Protein AF-A0A2W6ANL4-F1 (afdb_monomer_lite)

Secondary structure (DSSP, 8-state):
-HHHHHTTT--PPP---TT-HHHHTT--SSSEEEEE-TTS-EEEEEE-SSHHHHHHHHHHHHH-PPPPPPPP------

Sequence (78 aa):
SQRYVQETGSTLTTVANEGGIMERYKARVTPFVFLLGPDGMVKAKGLANNRTNLEAYLQQAETGQAPPPSQPIEAQAS

pLDDT: mean 78.46, std 14.58, range [40.62, 93.62]

Structure (mmCIF, N/CA/C/O backbone):
data_AF-A0A2W6ANL4-F1
#
_entry.id   AF-A0A2W6ANL4-F1
#
loop_
_atom_site.group_PDB
_atom_site.id
_atom_site.type_symbol
_atom_site.label_atom_id
_atom_site.label_alt_id
_atom_site.label_comp_id
_atom_site.label_asym_id
_atom_site.label_entity_id
_atom_site.label_seq_id
_atom_site.pdbx_PDB_ins_code
_atom_site.Cartn_x
_atom_site.Cartn_y
_atom_site.Cartn_z
_atom_site.occupancy
_atom_site.B_iso_or_equiv
_atom_site.auth_seq_id
_atom_site.auth_comp_id
_atom_site.auth_asym_id
_atom_site.auth_atom_id
_atom_site.pdbx_PDB_model_num
ATOM 1 N N . SER A 1 1 ? 14.558 -11.384 -7.847 1.00 56.81 1 SER A N 1
ATOM 2 C CA . SER A 1 1 ? 14.029 -10.600 -6.710 1.00 56.81 1 SER A CA 1
ATOM 3 C C . SER A 1 1 ? 13.562 -11.486 -5.559 1.00 56.81 1 SER A C 1
ATOM 5 O O . SER A 1 1 ? 13.948 -11.202 -4.438 1.00 56.81 1 SER A O 1
ATOM 7 N N . GLN A 1 2 ? 12.809 -12.573 -5.796 1.00 57.91 2 GLN A N 1
ATOM 8 C CA . GLN A 1 2 ? 12.304 -13.448 -4.716 1.00 57.91 2 GLN A CA 1
ATOM 9 C C . GLN A 1 2 ? 13.393 -14.027 -3.793 1.00 57.91 2 GLN A C 1
ATOM 11 O O . GLN A 1 2 ? 13.190 -14.064 -2.584 1.00 57.91 2 GLN A O 1
ATOM 16 N N . ARG A 1 3 ? 14.569 -14.386 -4.337 1.00 56.38 3 ARG A N 1
ATOM 17 C CA . ARG A 1 3 ? 15.718 -14.874 -3.550 1.00 56.38 3 ARG A CA 1
ATOM 18 C C . ARG A 1 3 ? 16.125 -13.904 -2.424 1.00 56.38 3 ARG A C 1
ATOM 20 O O . ARG A 1 3 ? 16.246 -14.331 -1.286 1.00 56.38 3 ARG A O 1
ATOM 27 N N . TYR A 1 4 ? 16.209 -12.602 -2.712 1.00 61.69 4 TYR A N 1
ATOM 28 C CA . TYR A 1 4 ? 16.574 -11.583 -1.716 1.00 61.69 4 TYR A CA 1
ATOM 29 C C . TYR A 1 4 ? 15.533 -11.418 -0.602 1.00 61.69 4 TYR A C 1
ATOM 31 O O . TYR A 1 4 ? 15.895 -11.101 0.521 1.00 61.69 4 TYR A O 1
ATOM 39 N N . VAL A 1 5 ? 14.242 -11.629 -0.879 1.00 64.44 5 VAL A N 1
ATOM 40 C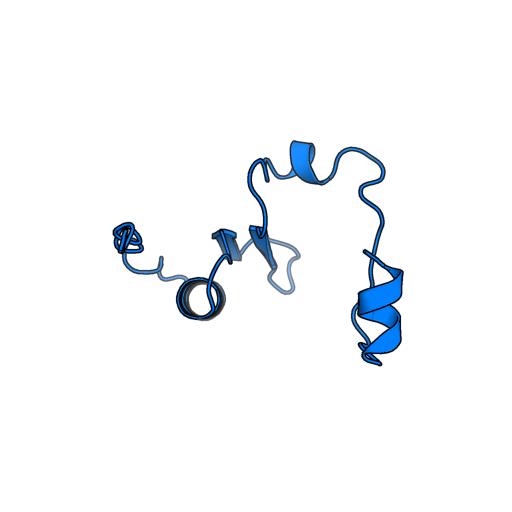 CA . VAL A 1 5 ? 13.193 -11.501 0.150 1.00 64.44 5 VAL A CA 1
ATOM 41 C C . VAL A 1 5 ? 13.214 -12.711 1.087 1.00 64.44 5 VAL A C 1
ATOM 43 O O . VAL A 1 5 ? 13.113 -12.546 2.300 1.00 64.44 5 VAL A O 1
ATOM 46 N N . GLN A 1 6 ? 13.424 -13.914 0.547 1.00 64.31 6 GLN A N 1
ATOM 47 C CA . GLN A 1 6 ? 13.495 -15.153 1.331 1.00 64.31 6 GLN A CA 1
ATOM 48 C C . GLN A 1 6 ? 14.705 -15.173 2.280 1.00 64.31 6 GLN A C 1
ATOM 50 O O . GLN A 1 6 ? 14.589 -15.632 3.413 1.00 64.31 6 GLN A O 1
ATOM 55 N N . GLU A 1 7 ? 15.838 -14.603 1.861 1.00 70.19 7 GLU A N 1
ATOM 56 C CA . GLU A 1 7 ? 17.067 -14.515 2.668 1.00 70.19 7 GLU A CA 1
ATOM 57 C C . GLU A 1 7 ? 16.943 -13.588 3.890 1.00 70.19 7 GLU A C 1
ATOM 59 O O . GLU A 1 7 ? 17.707 -13.723 4.841 1.00 70.19 7 GLU A O 1
ATOM 64 N N . THR A 1 8 ? 15.957 -12.681 3.914 1.00 74.00 8 THR A N 1
ATOM 65 C CA . THR A 1 8 ? 15.720 -11.791 5.069 1.00 74.00 8 THR A CA 1
ATOM 66 C C . THR A 1 8 ? 14.940 -12.450 6.210 1.00 74.00 8 THR A C 1
ATOM 68 O O . THR A 1 8 ? 14.734 -11.823 7.246 1.00 74.00 8 THR A O 1
ATOM 71 N N . GLY A 1 9 ? 14.465 -13.690 6.029 1.00 77.12 9 GLY A N 1
ATOM 72 C CA . GLY A 1 9 ? 13.553 -14.339 6.977 1.00 77.12 9 GLY A CA 1
ATOM 73 C C . GLY A 1 9 ? 12.148 -13.726 6.989 1.00 77.12 9 GLY A C 1
ATOM 74 O O . GLY A 1 9 ? 11.394 -13.922 7.940 1.00 77.12 9 GLY A O 1
ATOM 75 N N . SER A 1 10 ? 11.789 -12.964 5.950 1.00 78.19 10 SER A N 1
ATOM 76 C CA . SER A 1 10 ? 10.468 -12.351 5.829 1.00 78.19 10 SER A CA 1
ATOM 77 C C . SER A 1 10 ? 9.366 -13.411 5.760 1.00 78.19 10 SER A C 1
ATOM 79 O O . SER A 1 10 ? 9.443 -14.355 4.977 1.00 78.19 10 SER A O 1
ATOM 81 N N . THR A 1 11 ? 8.299 -13.214 6.533 1.00 81.94 11 THR A N 1
ATOM 82 C CA . THR A 1 11 ? 7.067 -14.017 6.462 1.00 81.94 11 THR A CA 1
ATOM 83 C C . THR A 1 11 ? 6.104 -13.525 5.377 1.00 81.94 11 THR A C 1
ATOM 85 O O . THR A 1 11 ? 5.009 -14.068 5.223 1.00 81.94 11 THR A O 1
ATOM 88 N N . LEU A 1 12 ? 6.486 -12.490 4.617 1.00 82.12 12 LEU A N 1
ATOM 89 C CA . LEU A 1 12 ? 5.662 -11.948 3.545 1.00 82.12 12 LEU A CA 1
ATOM 90 C C . LEU A 1 12 ? 5.533 -12.963 2.410 1.00 82.12 12 LEU A C 1
ATOM 92 O O . LEU A 1 12 ? 6.520 -13.459 1.864 1.00 82.12 12 LEU A O 1
ATOM 96 N N . THR A 1 13 ? 4.291 -13.228 2.008 1.00 84.00 13 THR A N 1
ATOM 97 C CA . THR A 1 13 ? 4.026 -14.039 0.820 1.00 84.00 13 THR A CA 1
ATOM 98 C C . THR A 1 13 ? 4.468 -13.263 -0.415 1.00 84.00 13 THR A C 1
ATOM 100 O O . THR A 1 13 ? 3.999 -12.153 -0.665 1.00 84.00 13 THR A O 1
ATOM 103 N N . THR A 1 14 ? 5.365 -13.855 -1.200 1.00 83.31 14 THR A N 1
ATOM 104 C CA . THR A 1 14 ? 5.755 -13.309 -2.502 1.00 83.31 14 THR A CA 1
ATOM 105 C C . THR A 1 14 ? 5.072 -14.108 -3.598 1.00 83.31 14 THR A C 1
ATOM 107 O O . THR A 1 14 ? 5.139 -15.333 -3.622 1.00 83.31 14 THR A O 1
ATOM 110 N N . VAL A 1 15 ? 4.408 -13.406 -4.509 1.00 81.75 15 VAL A N 1
ATOM 111 C CA . VAL A 1 15 ? 3.810 -13.995 -5.708 1.00 81.75 15 VAL A CA 1
ATOM 112 C C . VAL A 1 15 ? 4.521 -13.432 -6.930 1.00 81.75 15 VAL A C 1
ATOM 114 O O . VAL A 1 15 ? 4.950 -12.275 -6.935 1.00 81.75 15 VAL A O 1
ATOM 117 N N . ALA A 1 16 ? 4.711 -14.259 -7.955 1.00 81.00 16 ALA A N 1
ATOM 118 C CA . ALA A 1 16 ? 5.139 -13.760 -9.254 1.00 81.00 16 ALA A CA 1
ATOM 119 C C . ALA A 1 16 ? 4.012 -12.909 -9.871 1.00 81.00 16 ALA A C 1
ATOM 121 O O . ALA A 1 16 ? 2.844 -13.063 -9.513 1.00 81.00 16 ALA A O 1
ATOM 122 N N . ASN A 1 17 ? 4.347 -12.003 -10.797 1.00 75.56 17 ASN A N 1
ATOM 123 C CA . ASN A 1 17 ? 3.342 -11.241 -11.549 1.00 75.56 17 ASN A CA 1
ATOM 124 C C . ASN A 1 17 ? 2.686 -12.127 -12.626 1.00 75.56 17 ASN A C 1
ATOM 126 O O . ASN A 1 17 ? 2.799 -11.866 -13.822 1.00 75.56 17 ASN A O 1
ATOM 130 N N . GLU A 1 18 ? 2.048 -13.212 -12.206 1.00 75.12 18 GLU A N 1
ATOM 131 C CA . GLU A 1 18 ? 1.301 -14.107 -13.082 1.00 75.12 18 GLU A CA 1
ATOM 132 C C . GLU A 1 18 ? -0.105 -13.534 -13.301 1.00 75.12 18 GLU A C 1
ATOM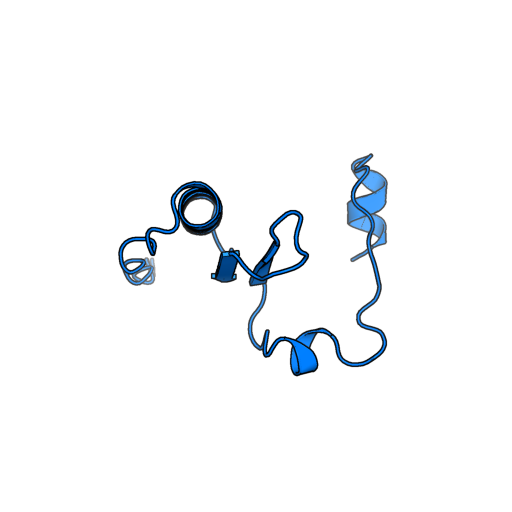 134 O O . GLU A 1 18 ? -0.786 -13.134 -12.358 1.00 75.12 18 GLU A O 1
ATOM 139 N N . GLY A 1 19 ? -0.538 -13.443 -14.562 1.00 72.44 19 GLY A N 1
ATOM 140 C CA . GLY A 1 19 ? -1.878 -12.953 -14.910 1.00 72.44 19 GLY A CA 1
ATOM 141 C C . GLY A 1 19 ? -2.048 -11.428 -14.978 1.00 72.44 19 GLY A C 1
ATOM 142 O O . GLY A 1 19 ? -3.182 -10.955 -14.935 1.00 72.44 19 GLY A O 1
ATOM 143 N N . GLY A 1 20 ? -0.963 -10.651 -15.098 1.00 77.69 20 GLY A N 1
ATOM 144 C CA . GLY A 1 20 ? -1.045 -9.203 -15.353 1.00 77.69 20 GLY A CA 1
ATOM 145 C C . GLY A 1 20 ? -1.642 -8.410 -14.187 1.00 77.69 20 GLY A C 1
ATOM 146 O O . GLY A 1 20 ? -2.479 -7.524 -14.376 1.00 77.69 20 GLY A O 1
ATOM 147 N N . ILE A 1 21 ? -1.255 -8.759 -12.955 1.00 74.50 21 ILE A N 1
ATOM 148 C CA . ILE A 1 21 ? -1.740 -8.111 -11.728 1.00 74.50 21 ILE A CA 1
ATOM 149 C C . ILE A 1 21 ? -1.445 -6.607 -11.786 1.00 74.50 21 ILE A C 1
ATOM 151 O O . ILE A 1 21 ? -2.318 -5.793 -11.482 1.00 74.50 21 ILE A O 1
ATOM 155 N N . MET A 1 22 ? -0.251 -6.220 -12.242 1.00 75.81 22 MET A N 1
ATOM 156 C CA . MET A 1 22 ? 0.103 -4.806 -12.388 1.00 75.81 22 MET A CA 1
ATOM 157 C C . MET A 1 22 ? -0.843 -4.059 -13.340 1.00 75.81 22 MET A C 1
ATOM 159 O O . MET A 1 22 ? -1.328 -2.980 -12.996 1.00 75.81 22 MET A O 1
ATOM 163 N N . GLU A 1 23 ? -1.186 -4.639 -14.491 1.00 81.62 23 GLU A N 1
ATOM 164 C CA . GLU A 1 23 ? -2.135 -4.076 -15.456 1.00 81.62 23 GLU A CA 1
ATOM 165 C C . GLU A 1 23 ? -3.547 -3.991 -14.874 1.00 81.62 23 GLU A C 1
ATOM 167 O O . GLU A 1 23 ? -4.186 -2.936 -14.953 1.00 81.62 23 GLU A O 1
ATOM 172 N N . A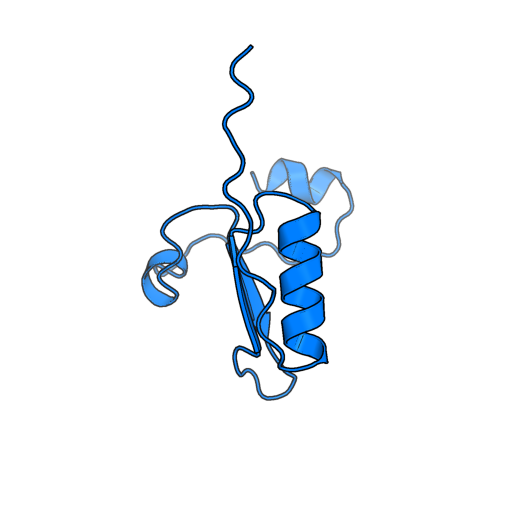RG A 1 24 ? -4.015 -5.071 -14.234 1.00 76.50 24 ARG A N 1
ATOM 173 C CA . ARG A 1 24 ? -5.339 -5.148 -13.600 1.00 76.50 24 ARG A CA 1
ATOM 174 C C . ARG A 1 24 ? -5.533 -4.043 -12.569 1.00 76.50 24 ARG A C 1
ATOM 176 O O . ARG A 1 24 ? -6.597 -3.429 -12.506 1.00 76.50 24 ARG A O 1
ATOM 183 N N . TYR A 1 25 ? -4.496 -3.765 -11.789 1.00 74.12 25 TYR A N 1
ATOM 184 C CA . TYR A 1 25 ? -4.521 -2.733 -10.762 1.00 74.12 25 TYR A CA 1
ATOM 185 C C . TYR A 1 25 ? -3.992 -1.367 -11.236 1.00 74.12 25 TYR A C 1
ATOM 187 O O . TYR A 1 25 ? -3.944 -0.416 -10.451 1.00 74.12 25 TYR A O 1
ATOM 195 N N . LYS A 1 26 ? -3.654 -1.231 -12.528 1.00 79.12 26 LYS A N 1
ATOM 196 C CA . LYS A 1 26 ? -3.074 -0.025 -13.148 1.00 79.12 26 LYS A CA 1
ATOM 197 C C . LYS A 1 26 ? -1.806 0.481 -12.436 1.00 79.12 26 LYS A C 1
ATOM 199 O O . LYS A 1 26 ? -1.514 1.677 -12.466 1.00 79.12 26 LYS A O 1
ATOM 204 N N . ALA A 1 27 ? -1.042 -0.419 -11.821 1.00 80.62 27 ALA A N 1
ATOM 205 C CA . ALA A 1 27 ? 0.238 -0.126 -11.188 1.00 80.62 27 ALA A CA 1
ATOM 206 C C . ALA A 1 27 ? 1.338 -0.058 -12.261 1.00 80.62 27 ALA A C 1
ATOM 208 O O . ALA A 1 27 ? 2.024 -1.035 -12.531 1.00 80.62 27 ALA A O 1
ATOM 209 N N . ARG A 1 28 ? 1.467 1.099 -12.924 1.00 78.50 28 ARG A N 1
ATOM 210 C CA . ARG A 1 28 ? 2.431 1.302 -14.027 1.00 78.50 28 ARG A CA 1
ATOM 211 C C . ARG A 1 28 ? 3.845 1.649 -13.568 1.00 78.50 28 ARG A C 1
ATOM 213 O O . ARG A 1 28 ? 4.783 1.530 -14.346 1.00 78.50 28 ARG A O 1
ATOM 220 N N . VAL A 1 29 ? 3.982 2.132 -12.338 1.00 81.94 29 VAL A N 1
ATOM 221 C CA . VAL A 1 29 ? 5.247 2.593 -11.766 1.00 81.94 29 VAL A CA 1
ATOM 222 C C . VAL A 1 29 ? 5.394 1.941 -10.402 1.00 81.94 29 VAL A C 1
ATOM 224 O O . VAL A 1 29 ? 4.454 1.949 -9.612 1.00 81.94 29 VAL A O 1
ATOM 227 N N . THR A 1 30 ? 6.559 1.357 -10.146 1.00 84.12 30 THR A N 1
ATOM 228 C CA . THR A 1 30 ? 6.8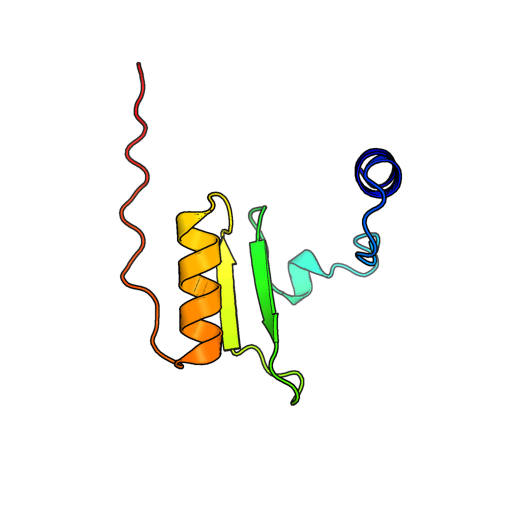90 0.673 -8.893 1.00 84.12 30 THR A CA 1
ATOM 229 C C . THR A 1 30 ? 7.948 1.459 -8.116 1.00 84.12 30 THR A C 1
ATOM 231 O O . THR A 1 30 ? 8.786 2.102 -8.748 1.00 84.12 30 THR A O 1
ATOM 234 N N . PRO A 1 31 ? 7.987 1.362 -6.776 1.00 87.19 31 PRO A N 1
ATOM 235 C CA . PRO A 1 31 ? 7.111 0.557 -5.916 1.00 87.19 31 PRO A CA 1
ATOM 236 C C . PRO A 1 31 ? 5.721 1.190 -5.724 1.00 87.19 31 PRO A C 1
ATOM 238 O O . PRO A 1 31 ? 5.595 2.388 -5.478 1.00 87.19 31 PRO A O 1
ATOM 241 N N . PHE A 1 32 ? 4.674 0.368 -5.830 1.00 88.19 32 PHE A N 1
ATOM 242 C CA . PHE A 1 32 ? 3.271 0.766 -5.680 1.00 88.19 32 PHE A CA 1
ATOM 243 C C . PHE A 1 32 ? 2.611 -0.088 -4.597 1.00 88.19 32 PHE A C 1
ATOM 245 O O . PHE A 1 32 ? 2.872 -1.289 -4.527 1.00 88.19 32 PHE A O 1
ATOM 252 N N . VAL A 1 33 ? 1.750 0.509 -3.774 1.00 90.62 33 VAL A N 1
ATOM 253 C CA . VAL A 1 33 ? 1.047 -0.173 -2.681 1.00 90.62 33 VAL A CA 1
ATOM 254 C C . VAL A 1 33 ? -0.469 -0.099 -2.859 1.00 90.62 33 VAL A C 1
ATOM 256 O O . VAL A 1 33 ? -1.004 0.904 -3.333 1.00 90.62 33 VAL A O 1
ATOM 259 N N . PHE A 1 34 ? -1.158 -1.165 -2.449 1.00 90.69 34 PHE A N 1
ATOM 260 C CA . PHE A 1 34 ? -2.603 -1.209 -2.230 1.00 90.69 34 PHE A CA 1
ATOM 261 C C . PHE A 1 34 ? -2.843 -1.608 -0.778 1.00 90.69 34 PHE A C 1
ATOM 263 O O . PHE A 1 34 ? -2.323 -2.629 -0.333 1.00 90.69 34 PHE A O 1
ATOM 270 N N . LEU A 1 35 ? -3.634 -0.823 -0.054 1.00 92.25 35 LEU A N 1
ATOM 271 C CA . LEU A 1 35 ? -4.078 -1.146 1.298 1.00 92.25 35 LEU A CA 1
ATOM 272 C C . LEU A 1 35 ? -5.553 -1.532 1.239 1.00 92.25 35 LEU A C 1
ATOM 274 O O . LEU A 1 35 ? -6.388 -0.753 0.769 1.00 92.25 35 LEU A O 1
ATOM 278 N N . LEU A 1 36 ? -5.853 -2.758 1.664 1.00 90.25 36 LEU A N 1
ATOM 279 C CA . LEU A 1 36 ? -7.188 -3.351 1.620 1.00 90.25 36 LEU A CA 1
ATOM 280 C C . LEU A 1 36 ? -7.797 -3.380 3.022 1.00 90.25 36 LEU A C 1
ATOM 282 O O . LEU A 1 36 ? -7.104 -3.660 3.998 1.00 90.25 36 LEU A O 1
ATOM 286 N N . GLY A 1 37 ? -9.095 -3.106 3.114 1.00 89.81 37 GLY A N 1
ATOM 287 C CA . GLY A 1 37 ? -9.866 -3.324 4.332 1.00 89.81 37 GLY A CA 1
ATOM 288 C C . GLY A 1 37 ? -10.219 -4.801 4.543 1.00 89.81 37 GLY A C 1
ATOM 289 O O . GLY A 1 37 ? -10.001 -5.628 3.654 1.00 89.81 37 GLY A O 1
ATOM 290 N N . PRO A 1 38 ? -10.824 -5.144 5.694 1.00 90.69 38 PRO A N 1
ATOM 291 C CA . PRO A 1 38 ? -11.292 -6.507 5.977 1.00 90.69 38 PRO A CA 1
ATOM 292 C C . PRO A 1 38 ? -12.409 -6.970 5.025 1.00 90.69 38 PRO A C 1
ATOM 294 O O . PRO A 1 38 ? -12.640 -8.163 4.867 1.00 90.69 38 PRO A O 1
ATOM 297 N N . ASP A 1 39 ? -13.080 -6.023 4.370 1.00 92.88 39 ASP A N 1
ATOM 298 C CA . ASP A 1 39 ? -14.069 -6.219 3.307 1.00 92.88 39 ASP A CA 1
ATOM 299 C C . ASP A 1 39 ? -13.436 -6.512 1.931 1.00 92.88 39 ASP A C 1
ATOM 301 O O . ASP A 1 39 ? -14.149 -6.701 0.948 1.00 92.88 39 ASP A O 1
ATOM 305 N N . GLY A 1 40 ? -12.102 -6.518 1.834 1.00 86.12 40 GLY A N 1
ATOM 306 C CA . GLY A 1 40 ? -11.366 -6.658 0.578 1.00 86.12 40 GLY A CA 1
ATOM 307 C C . GLY A 1 40 ? -11.378 -5.401 -0.299 1.00 86.12 40 GLY A C 1
ATOM 308 O O . GLY A 1 40 ? -10.850 -5.428 -1.412 1.00 86.12 40 GLY A O 1
ATOM 309 N N . MET A 1 41 ? -11.949 -4.289 0.177 1.00 89.12 41 MET A N 1
ATOM 310 C CA . MET A 1 41 ? -12.040 -3.041 -0.582 1.00 89.12 41 MET A CA 1
ATOM 311 C C . MET A 1 41 ? -10.770 -2.204 -0.414 1.00 89.12 41 MET A C 1
ATOM 313 O O . MET A 1 41 ? -10.195 -2.130 0.671 1.00 89.12 41 MET A O 1
ATOM 317 N N . VAL A 1 42 ? -10.344 -1.521 -1.480 1.00 89.50 42 VAL A N 1
ATOM 318 C CA . VAL A 1 42 ? -9.175 -0.625 -1.441 1.00 89.50 42 VAL A CA 1
ATOM 319 C C . VAL A 1 42 ? -9.487 0.602 -0.581 1.00 89.50 42 VAL A C 1
ATOM 321 O O . VAL A 1 42 ? -10.377 1.378 -0.922 1.00 89.50 42 VAL A O 1
ATOM 324 N N . LYS A 1 43 ? -8.730 0.798 0.504 1.00 92.62 43 LYS A N 1
ATOM 325 C CA . LYS A 1 43 ? -8.826 1.972 1.391 1.00 92.62 43 LYS A CA 1
ATOM 326 C C . LYS A 1 43 ? -7.828 3.068 1.008 1.00 92.62 43 LYS A C 1
ATOM 328 O O . LYS A 1 43 ? -8.157 4.246 1.073 1.00 92.62 43 LYS A O 1
ATOM 333 N N . ALA A 1 44 ? -6.640 2.683 0.541 1.00 92.50 44 ALA A N 1
ATOM 334 C CA . ALA A 1 44 ? -5.627 3.600 0.020 1.00 92.50 44 ALA A CA 1
ATOM 335 C C . ALA A 1 44 ? -4.755 2.907 -1.035 1.00 92.50 44 ALA A C 1
ATOM 337 O O . ALA A 1 44 ? -4.621 1.680 -1.041 1.00 92.50 44 ALA A O 1
ATOM 338 N N . LYS A 1 45 ? -4.168 3.687 -1.949 1.00 90.12 45 LYS A N 1
ATOM 339 C CA . LYS A 1 45 ? -3.222 3.179 -2.949 1.00 90.12 45 LYS A CA 1
ATOM 340 C C . LYS A 1 45 ? -2.321 4.283 -3.494 1.00 90.12 45 LYS A C 1
ATOM 342 O O . LYS A 1 45 ? -2.771 5.419 -3.634 1.00 90.12 45 LYS A O 1
ATOM 347 N N . GLY A 1 46 ? -1.106 3.931 -3.902 1.00 89.50 46 GLY A N 1
ATOM 348 C CA . GLY A 1 46 ? -0.211 4.875 -4.569 1.00 89.50 46 GLY A CA 1
ATOM 349 C C . GLY A 1 46 ? 1.253 4.457 -4.579 1.00 89.50 46 GLY A C 1
ATOM 350 O O . GLY A 1 46 ? 1.588 3.303 -4.312 1.00 89.50 46 GLY A O 1
ATOM 351 N N . LEU A 1 47 ? 2.128 5.402 -4.927 1.00 90.06 47 LEU A N 1
ATOM 352 C CA . LEU A 1 47 ? 3.566 5.168 -5.054 1.00 90.06 47 LEU A CA 1
ATOM 353 C C . LEU A 1 47 ? 4.251 5.217 -3.688 1.00 90.06 47 LEU A C 1
ATOM 355 O O . LEU A 1 47 ? 4.343 6.271 -3.069 1.00 90.06 47 LEU A O 1
ATOM 359 N N . ALA A 1 48 ? 4.786 4.083 -3.247 1.00 90.00 48 ALA A N 1
ATOM 360 C CA . ALA A 1 48 ? 5.480 3.934 -1.968 1.00 90.00 48 ALA A CA 1
ATOM 361 C C . ALA A 1 48 ? 7.005 3.996 -2.154 1.00 90.00 48 ALA A C 1
ATOM 363 O O . ALA A 1 48 ? 7.751 3.152 -1.666 1.00 90.00 48 ALA A O 1
ATOM 364 N N . ASN A 1 49 ? 7.475 4.972 -2.930 1.00 89.50 49 ASN A N 1
ATOM 365 C CA . ASN A 1 49 ? 8.889 5.139 -3.283 1.00 89.50 49 ASN A CA 1
ATOM 366 C C . ASN A 1 49 ? 9.747 5.747 -2.162 1.00 89.50 49 ASN A C 1
ATOM 368 O O . ASN A 1 49 ? 10.964 5.825 -2.304 1.00 89.50 49 ASN A O 1
ATOM 372 N N . ASN A 1 50 ? 9.132 6.161 -1.055 1.00 89.19 50 ASN A N 1
ATOM 373 C CA . ASN A 1 50 ? 9.805 6.544 0.179 1.00 89.19 50 ASN A CA 1
ATOM 374 C C . ASN A 1 50 ? 8.915 6.217 1.393 1.00 89.19 50 ASN A C 1
ATOM 376 O O . ASN A 1 50 ? 7.718 5.945 1.256 1.00 89.19 50 ASN A O 1
ATOM 380 N N . ARG A 1 51 ? 9.517 6.240 2.587 1.00 90.88 51 ARG A N 1
ATOM 381 C CA . ARG A 1 51 ? 8.843 5.922 3.853 1.00 90.88 51 ARG A CA 1
ATOM 382 C C . ARG A 1 51 ? 7.672 6.863 4.147 1.00 90.88 51 ARG A C 1
ATOM 384 O O . ARG A 1 51 ? 6.605 6.383 4.507 1.00 90.88 51 ARG A O 1
ATOM 391 N N . THR A 1 52 ? 7.851 8.164 3.929 1.00 90.75 52 THR A N 1
ATOM 392 C CA . THR A 1 52 ? 6.822 9.187 4.167 1.00 90.75 52 THR A CA 1
ATOM 393 C C . THR A 1 52 ? 5.553 8.920 3.359 1.00 90.75 52 THR A C 1
ATOM 395 O O . THR A 1 52 ? 4.455 8.965 3.903 1.00 90.75 52 THR A O 1
ATOM 398 N N . ASN A 1 53 ? 5.686 8.571 2.078 1.00 89.25 53 ASN A N 1
ATOM 399 C CA . ASN A 1 53 ? 4.551 8.233 1.222 1.00 89.25 53 ASN A CA 1
ATOM 400 C C . ASN A 1 53 ? 3.844 6.959 1.704 1.00 89.25 53 ASN A C 1
ATOM 402 O O . ASN A 1 53 ? 2.617 6.912 1.725 1.00 89.25 53 ASN A O 1
ATOM 406 N N . LEU A 1 54 ? 4.597 5.936 2.126 1.00 91.44 54 LEU A N 1
ATOM 407 C CA . LEU A 1 54 ? 4.006 4.719 2.687 1.00 91.44 54 LEU A CA 1
ATOM 408 C C . LEU A 1 54 ? 3.209 5.007 3.970 1.00 91.44 54 LEU A C 1
ATOM 410 O O . LEU A 1 54 ? 2.072 4.555 4.092 1.00 91.44 54 LEU A O 1
ATOM 414 N N . GLU A 1 55 ? 3.780 5.778 4.898 1.00 93.56 55 GLU A N 1
ATOM 415 C CA . GLU A 1 55 ? 3.123 6.191 6.147 1.00 93.56 55 GLU A CA 1
ATOM 416 C C . GLU A 1 55 ? 1.849 7.002 5.872 1.00 93.56 55 GLU A C 1
ATOM 418 O O . GLU A 1 55 ? 0.813 6.757 6.488 1.00 93.56 55 GLU A O 1
ATOM 423 N N . ALA A 1 56 ? 1.883 7.890 4.877 1.00 91.38 56 ALA A N 1
ATOM 424 C CA . ALA A 1 56 ? 0.726 8.678 4.470 1.00 91.38 56 ALA A CA 1
ATOM 425 C C . ALA A 1 56 ? -0.430 7.800 3.945 1.00 91.38 56 ALA A C 1
ATOM 427 O O . ALA A 1 56 ? -1.594 8.046 4.267 1.00 91.38 56 ALA A O 1
ATOM 428 N N . TYR A 1 57 ? -0.136 6.740 3.181 1.00 93.00 57 TYR A N 1
ATOM 429 C CA . TYR A 1 57 ? -1.171 5.798 2.738 1.00 93.00 57 TYR A CA 1
ATOM 430 C C . TYR A 1 57 ? -1.709 4.930 3.878 1.00 93.00 57 TYR A C 1
ATOM 432 O O . TYR A 1 57 ? -2.906 4.648 3.891 1.00 93.00 57 TYR A O 1
ATOM 440 N N . LEU A 1 58 ? -0.867 4.529 4.837 1.00 93.62 58 LEU A N 1
ATOM 441 C CA . LEU A 1 58 ? -1.321 3.821 6.041 1.00 93.62 58 LEU A CA 1
ATOM 442 C C . LEU A 1 58 ? -2.313 4.683 6.827 1.00 93.62 58 LEU A C 1
ATOM 444 O O . LEU A 1 58 ? -3.426 4.238 7.102 1.00 93.62 58 LEU A O 1
ATOM 448 N N . GLN A 1 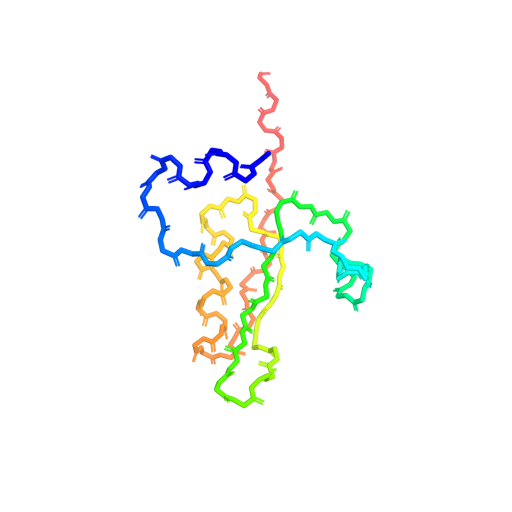59 ? -1.973 5.952 7.059 1.00 93.38 59 GLN A N 1
ATOM 449 C CA . GLN A 1 59 ? -2.868 6.901 7.715 1.00 93.38 59 GLN A CA 1
ATOM 450 C C . GLN A 1 59 ? -4.172 7.105 6.930 1.00 93.38 59 GLN A C 1
ATOM 452 O O . GLN A 1 59 ? -5.250 7.156 7.526 1.00 93.38 59 GLN A O 1
ATOM 457 N N . GLN A 1 60 ? -4.112 7.185 5.596 1.00 92.94 60 GLN A N 1
ATOM 458 C CA . GLN A 1 60 ? -5.315 7.257 4.762 1.00 92.94 60 GLN A CA 1
ATOM 459 C C . GLN A 1 60 ? -6.200 6.020 4.924 1.00 92.94 60 GLN A C 1
ATOM 461 O O . GLN A 1 60 ? -7.421 6.149 4.990 1.00 92.94 60 GLN A O 1
ATOM 466 N N . ALA A 1 61 ? -5.608 4.827 4.982 1.00 93.38 61 ALA A N 1
ATOM 467 C CA . ALA A 1 61 ? -6.365 3.593 5.141 1.00 93.38 61 ALA A CA 1
ATOM 468 C C . ALA A 1 61 ? -7.064 3.509 6.509 1.00 93.38 61 ALA A C 1
ATOM 470 O O . ALA A 1 61 ? -8.170 2.977 6.588 1.00 93.38 61 ALA A O 1
ATOM 471 N N . GLU A 1 62 ? -6.443 4.057 7.555 1.00 91.88 62 GLU A N 1
ATOM 472 C CA . GLU A 1 62 ? -6.982 4.090 8.920 1.00 91.88 62 GLU A CA 1
ATOM 473 C C . GLU A 1 62 ? -8.052 5.173 9.114 1.00 91.88 62 GLU A C 1
ATOM 475 O O . GLU A 1 62 ? -9.071 4.936 9.759 1.00 91.88 62 GLU A O 1
ATOM 480 N N . THR A 1 63 ? -7.833 6.365 8.555 1.00 91.38 63 THR A N 1
ATOM 481 C CA . THR A 1 63 ? -8.662 7.555 8.831 1.00 91.38 63 THR A CA 1
ATOM 482 C C . THR A 1 63 ? -9.676 7.873 7.734 1.00 91.38 63 THR A C 1
ATOM 484 O O . THR A 1 63 ? -10.592 8.666 7.949 1.00 91.38 63 THR A O 1
ATOM 487 N N . GLY A 1 64 ? -9.506 7.308 6.536 1.00 88.12 64 GLY A N 1
ATOM 488 C CA . GLY A 1 64 ? -10.268 7.670 5.339 1.00 88.12 64 GLY A CA 1
ATOM 489 C C . GLY A 1 64 ? -9.915 9.045 4.760 1.00 88.12 64 GLY A C 1
ATOM 490 O O . GLY A 1 64 ? -10.488 9.439 3.743 1.00 88.12 64 GLY A O 1
ATOM 491 N N . GLN A 1 65 ? -8.984 9.783 5.370 1.00 84.06 65 GLN A N 1
ATOM 492 C CA . GLN A 1 65 ? -8.546 11.083 4.874 1.00 84.06 65 GLN A CA 1
ATOM 493 C C . GLN A 1 65 ? -7.449 10.897 3.836 1.00 84.06 65 GLN A C 1
ATOM 495 O O . GLN A 1 65 ? -6.451 10.224 4.084 1.00 84.06 65 GLN A O 1
ATOM 500 N N . ALA A 1 66 ? -7.630 11.498 2.661 1.00 73.75 66 ALA A N 1
ATOM 501 C CA . ALA A 1 66 ? -6.581 11.508 1.656 1.00 73.75 66 ALA A CA 1
ATOM 502 C C . ALA A 1 66 ? -5.317 12.164 2.239 1.00 73.75 66 ALA A C 1
ATOM 504 O O . ALA A 1 66 ? -5.431 13.177 2.938 1.00 73.75 66 ALA A O 1
ATOM 505 N N . PRO A 1 67 ? -4.125 11.615 1.955 1.00 66.31 67 PRO A N 1
ATOM 506 C CA . PRO A 1 67 ? -2.897 12.232 2.400 1.00 66.31 67 PRO A CA 1
ATOM 507 C C . PRO A 1 67 ? -2.783 13.616 1.752 1.00 66.31 67 PRO A C 1
ATOM 509 O O . PRO A 1 67 ? -3.279 13.813 0.632 1.00 66.31 67 PRO A O 1
ATOM 512 N N . PRO A 1 68 ? -2.141 14.587 2.425 1.00 66.00 68 PRO A N 1
ATOM 513 C CA . PRO A 1 68 ? -1.813 15.847 1.779 1.00 66.00 68 PRO A CA 1
ATOM 514 C C . PRO A 1 68 ? -1.047 15.543 0.484 1.00 66.00 68 PRO A C 1
ATOM 516 O O . PRO A 1 68 ? -0.305 14.555 0.443 1.00 66.00 68 PRO A O 1
ATOM 519 N N . PRO A 1 69 ? -1.239 16.337 -0.586 1.00 62.06 69 PRO A N 1
ATOM 520 C CA . PRO A 1 6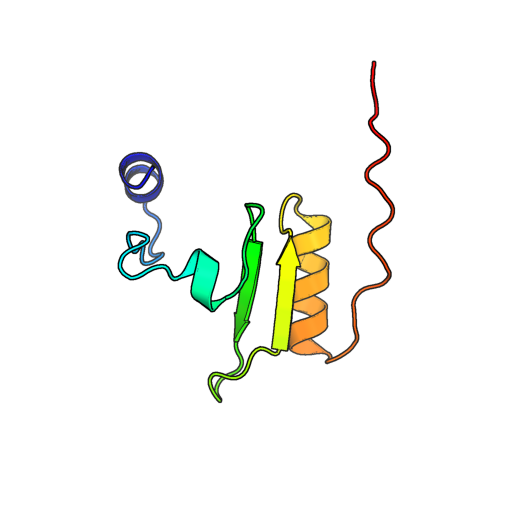9 ? -0.548 16.100 -1.844 1.00 62.06 69 PRO A CA 1
ATOM 521 C C . PRO A 1 69 ? 0.945 15.977 -1.553 1.00 62.06 69 PRO A C 1
ATOM 523 O O . PRO A 1 69 ? 1.539 16.902 -0.994 1.00 62.06 69 PRO A O 1
ATOM 526 N N . SER A 1 70 ? 1.525 14.815 -1.877 1.00 60.09 70 SER A N 1
ATOM 527 C CA . SER A 1 70 ? 2.962 14.600 -1.762 1.00 60.09 70 SER A CA 1
ATOM 528 C C . SER A 1 70 ? 3.632 15.761 -2.485 1.00 60.09 70 SER A C 1
ATOM 530 O O . SER A 1 70 ? 3.396 15.951 -3.682 1.00 60.09 70 SER A O 1
ATOM 532 N N . GLN A 1 71 ? 4.411 16.572 -1.765 1.00 53.06 71 GLN A N 1
ATOM 533 C CA . GLN A 1 71 ? 5.225 17.577 -2.434 1.00 53.06 71 GLN A CA 1
ATOM 534 C C . GLN A 1 71 ? 6.090 16.845 -3.464 1.00 53.06 71 GLN A C 1
ATOM 536 O O . GLN A 1 71 ? 6.521 15.713 -3.192 1.00 53.06 71 GLN A O 1
ATOM 541 N N . PRO A 1 72 ? 6.301 17.424 -4.660 1.00 51.44 72 PRO A N 1
ATOM 542 C CA . PRO A 1 72 ? 7.261 16.872 -5.593 1.00 51.44 72 PRO A CA 1
ATOM 543 C C . PRO A 1 72 ? 8.542 16.611 -4.814 1.00 51.44 72 PRO A C 1
ATOM 545 O O . PRO A 1 72 ? 8.994 17.473 -4.061 1.00 51.44 72 PRO A O 1
ATOM 548 N N . ILE A 1 73 ? 9.097 15.412 -4.959 1.00 54.91 73 ILE A N 1
ATOM 549 C CA . ILE A 1 73 ? 10.480 15.188 -4.570 1.00 54.91 73 ILE A CA 1
ATOM 550 C C . ILE A 1 73 ? 11.235 16.100 -5.531 1.00 54.91 73 ILE A C 1
ATOM 552 O O . ILE A 1 73 ? 11.412 15.736 -6.694 1.00 54.91 73 ILE A O 1
ATOM 556 N N . GLU A 1 74 ? 11.534 17.335 -5.119 1.00 45.81 74 GLU A N 1
ATOM 557 C CA . GLU A 1 74 ? 12.469 18.165 -5.858 1.00 45.81 74 GLU A CA 1
ATOM 558 C C . GLU A 1 74 ? 13.672 17.266 -6.077 1.00 45.81 74 GLU A C 1
ATOM 560 O O . GLU A 1 74 ? 14.199 16.671 -5.131 1.00 45.81 74 GLU A O 1
ATOM 565 N N . ALA A 1 75 ? 14.019 17.059 -7.344 1.00 47.97 75 ALA A N 1
ATOM 566 C CA . ALA A 1 75 ? 15.275 16.440 -7.672 1.00 47.97 75 ALA A CA 1
ATOM 567 C C . ALA A 1 75 ? 16.330 17.324 -7.006 1.00 47.97 75 ALA A C 1
ATOM 569 O O . ALA A 1 75 ? 16.689 18.369 -7.541 1.00 47.97 75 ALA A O 1
ATOM 570 N N . GLN A 1 76 ? 16.798 16.920 -5.824 1.00 40.62 76 GLN A N 1
ATOM 571 C CA . GLN A 1 76 ? 18.082 17.330 -5.290 1.00 40.62 76 GLN A CA 1
ATOM 572 C C . GLN A 1 76 ? 19.121 16.702 -6.224 1.00 40.62 76 GLN A C 1
ATOM 574 O O . GLN A 1 76 ? 19.761 15.699 -5.921 1.00 40.62 76 GLN A O 1
ATOM 579 N N . ALA A 1 77 ? 19.168 17.239 -7.444 1.00 44.31 77 ALA A N 1
ATOM 580 C CA . ALA A 1 77 ? 20.321 17.185 -8.298 1.00 44.31 77 ALA A CA 1
ATOM 581 C C . ALA A 1 77 ? 21.404 17.988 -7.577 1.00 44.31 77 ALA A C 1
ATOM 583 O O . ALA A 1 77 ? 21.136 19.052 -7.017 1.00 44.31 77 ALA A O 1
ATOM 584 N N . SER A 1 78 ? 22.566 17.354 -7.528 1.00 40.78 78 SER A N 1
ATOM 585 C CA . SER A 1 78 ? 23.782 17.715 -6.809 1.00 40.78 78 SER A CA 1
ATOM 586 C C . SER A 1 78 ? 24.253 19.152 -6.997 1.00 40.78 78 SER A C 1
ATOM 588 O O . SER A 1 78 ? 24.035 19.713 -8.093 1.00 40.78 78 SER A O 1
#

Radius of gyration: 14.74 Å; chains: 1; bounding box: 38×33×24 Å

Foldseek 3Di:
DVVVCVVVVDPDDDDDCPPPPCVVVVVPDPPKDFDADPVRDTQFIDHPVDPVVVVQRVCSSVPVDHRDPDDPPPPPPD